Protein AF-A0A973P9V4-F1 (afdb_monomer)

Sequence (85 aa):
MFVGREQELAALRSAGDRTPASVLLVGEAGIGKSSLVNAFVAGTDALVAAGGADPGAMPYAPFVPVLRRLVREYGAALVPGGGSR

Foldseek 3Di:
DDDDPPVVLVVVVVQVVVPPGDDDDDDDPPPCPVVSVVVSVVPDPDQDFAFDDDPPDDPCRRCVSRVVSVCVVQPLVVDVVRPDD

pLDDT: mean 90.73, std 8.56, range [52.72, 96.69]

Secondary structure (DSSP, 8-state):
---S-HHHHHHHHHHHTTSS--------TTSSHHHHHHHHHHT--S--------TTSPTTGGGHHHHHHHHHHHGGGGSTT-S--

Mean predicted aligned error: 5.19 Å

Structure (mmCIF, N/CA/C/O backbone):
data_AF-A0A973P9V4-F1
#
_entry.id   AF-A0A973P9V4-F1
#
loop_
_atom_site.group_PDB
_atom_site.id
_atom_site.type_symbol
_atom_site.label_atom_id
_atom_site.label_alt_id
_atom_site.label_comp_id
_atom_site.label_asym_id
_atom_site.label_entity_id
_atom_site.label_seq_id
_atom_site.pdbx_PDB_ins_code
_atom_site.Cartn_x
_atom_site.Cartn_y
_atom_site.Cartn_z
_atom_site.occupancy
_atom_site.B_iso_or_equiv
_atom_site.auth_seq_id
_atom_site.auth_comp_id
_atom_site.auth_asym_id
_atom_site.auth_atom_id
_atom_site.pdbx_PDB_model_num
ATOM 1 N N . MET A 1 1 ? 2.342 -3.588 16.618 1.00 61.91 1 MET A N 1
ATOM 2 C CA . MET A 1 1 ? 1.035 -4.036 17.142 1.00 61.91 1 MET A CA 1
ATOM 3 C C . MET A 1 1 ? -0.027 -3.123 16.552 1.00 61.91 1 MET A C 1
ATOM 5 O O . MET A 1 1 ? 0.108 -1.916 16.695 1.00 61.91 1 MET A O 1
ATOM 9 N N . PHE A 1 2 ? -0.991 -3.666 15.809 1.00 77.75 2 PHE A N 1
ATOM 10 C CA . PHE A 1 2 ? -2.142 -2.913 15.301 1.00 77.75 2 PHE A CA 1
ATOM 11 C C . PHE A 1 2 ? -3.289 -3.124 16.293 1.00 77.75 2 PHE A C 1
ATOM 13 O O . PHE A 1 2 ? -3.566 -4.270 16.636 1.00 77.75 2 PHE A O 1
ATOM 20 N N . VAL A 1 3 ? -3.869 -2.047 16.822 1.00 80.75 3 VAL A N 1
ATOM 21 C CA . VAL A 1 3 ? -4.897 -2.098 17.874 1.00 80.75 3 VAL A CA 1
ATOM 22 C C . VAL A 1 3 ? -6.076 -1.240 17.437 1.00 80.75 3 VAL A C 1
ATOM 24 O O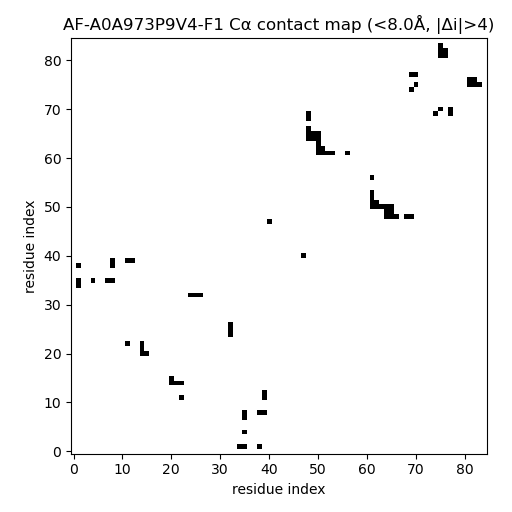 . VAL A 1 3 ? -5.872 -0.100 17.014 1.00 80.75 3 VAL A O 1
ATOM 27 N N . GLY A 1 4 ? -7.291 -1.778 17.555 1.00 85.88 4 GLY A N 1
ATOM 28 C CA . GLY A 1 4 ? -8.503 -1.139 17.056 1.00 85.88 4 GLY A CA 1
ATOM 29 C C . GLY A 1 4 ? -8.640 -1.229 15.532 1.00 85.88 4 GLY A C 1
ATOM 30 O O . GLY A 1 4 ? -7.772 -1.758 14.834 1.00 85.88 4 GLY A O 1
ATOM 31 N N . ARG A 1 5 ? -9.720 -0.636 15.005 1.00 91.81 5 ARG A N 1
ATOM 32 C CA . ARG A 1 5 ? -10.047 -0.560 13.562 1.00 91.81 5 ARG A CA 1
ATOM 33 C C . ARG A 1 5 ? -10.405 -1.908 12.928 1.00 91.81 5 ARG A C 1
ATOM 35 O O . ARG A 1 5 ? -10.189 -2.143 11.737 1.00 91.81 5 ARG A O 1
ATOM 42 N N . GLU A 1 6 ? -10.961 -2.809 13.731 1.00 93.94 6 GLU A N 1
ATOM 43 C CA . GLU A 1 6 ? -11.418 -4.131 13.310 1.00 93.94 6 GLU A CA 1
ATOM 44 C C . GLU A 1 6 ? -12.528 -4.023 12.257 1.00 93.94 6 GLU A C 1
ATOM 46 O O . GLU A 1 6 ? -12.568 -4.824 11.323 1.00 93.94 6 GLU A O 1
ATOM 51 N N . GLN A 1 7 ? -13.392 -3.009 12.376 1.00 95.00 7 GLN A N 1
ATOM 52 C CA . GLN A 1 7 ? -14.478 -2.754 11.428 1.00 95.00 7 GLN A CA 1
ATOM 53 C C . GLN A 1 7 ? -13.942 -2.328 10.058 1.00 95.00 7 GLN A C 1
ATOM 55 O O . GLN A 1 7 ? -14.355 -2.877 9.039 1.00 95.00 7 GLN A O 1
ATOM 60 N N . GLU A 1 8 ? -12.984 -1.402 10.009 1.00 96.69 8 GLU A N 1
ATOM 61 C CA . GLU A 1 8 ? -12.373 -0.974 8.750 1.00 96.69 8 GLU A CA 1
ATOM 62 C C . GLU A 1 8 ? -11.555 -2.092 8.108 1.00 96.69 8 GLU A C 1
ATOM 64 O O . GLU A 1 8 ? -11.597 -2.271 6.891 1.00 96.69 8 GLU A O 1
ATOM 69 N N . LEU A 1 9 ? -10.852 -2.891 8.913 1.00 96.12 9 LEU A N 1
ATOM 70 C CA . LEU A 1 9 ? -10.130 -4.055 8.413 1.00 96.12 9 LEU A CA 1
ATOM 71 C C . LEU A 1 9 ? -11.090 -5.104 7.830 1.00 96.12 9 LEU A C 1
ATOM 73 O O . LEU A 1 9 ? -10.817 -5.663 6.767 1.00 96.12 9 LEU A O 1
ATOM 77 N N . ALA A 1 10 ? -12.234 -5.345 8.478 1.00 95.25 10 ALA A N 1
ATOM 78 C CA . ALA A 1 10 ? -13.288 -6.206 7.944 1.00 95.25 10 ALA A CA 1
ATOM 79 C C . ALA A 1 10 ? -13.886 -5.649 6.641 1.00 95.25 10 ALA A C 1
ATOM 81 O O . ALA A 1 10 ? -14.117 -6.412 5.702 1.00 95.25 10 ALA A O 1
ATOM 82 N N . ALA A 1 11 ? -14.073 -4.330 6.540 1.00 95.75 11 ALA A N 1
ATOM 83 C CA . ALA A 1 11 ? -14.548 -3.684 5.319 1.00 95.75 11 ALA A CA 1
ATOM 84 C C . ALA A 1 11 ? -13.558 -3.850 4.151 1.00 95.75 11 ALA A C 1
ATOM 86 O O . ALA A 1 11 ? -13.986 -4.144 3.034 1.00 95.75 11 ALA A O 1
ATOM 87 N N . LEU A 1 12 ? -12.247 -3.732 4.404 1.00 95.88 12 LEU A N 1
ATOM 88 C CA . LEU A 1 12 ? -11.212 -3.990 3.394 1.00 95.88 12 LEU A CA 1
ATOM 89 C C . LEU A 1 12 ? -11.230 -5.442 2.906 1.00 95.88 12 LEU A C 1
ATOM 91 O O . LEU A 1 12 ? -11.187 -5.674 1.700 1.00 95.88 12 LEU A O 1
ATOM 95 N N . ARG A 1 13 ? -11.363 -6.411 3.820 1.00 94.88 13 ARG A N 1
ATOM 96 C CA . ARG A 1 13 ? -11.498 -7.835 3.461 1.00 94.88 13 ARG A CA 1
ATOM 97 C C . ARG A 1 13 ? -12.728 -8.087 2.599 1.00 94.88 13 ARG A C 1
ATOM 99 O O . ARG A 1 13 ? -12.601 -8.608 1.500 1.00 94.88 13 ARG A O 1
ATOM 106 N N . SER A 1 14 ? -13.886 -7.596 3.038 1.00 95.19 14 SER A N 1
ATOM 107 C CA . SER A 1 14 ? -15.138 -7.732 2.291 1.00 95.19 14 SER A CA 1
ATOM 108 C C . SER A 1 14 ? -15.082 -7.085 0.902 1.00 95.19 14 SER A C 1
ATOM 110 O O . SER A 1 14 ? -15.726 -7.562 -0.030 1.00 95.19 14 SER A O 1
ATOM 112 N N . ALA A 1 15 ? -14.337 -5.987 0.740 1.00 95.12 15 ALA A N 1
ATOM 113 C CA . ALA A 1 15 ? -14.106 -5.396 -0.573 1.00 95.12 15 ALA A CA 1
ATOM 114 C C . ALA A 1 15 ? -13.224 -6.294 -1.457 1.00 95.12 15 ALA A C 1
ATOM 116 O O . ALA A 1 15 ? -13.537 -6.457 -2.634 1.00 95.12 15 ALA A O 1
ATOM 117 N N . GLY A 1 16 ? -12.173 -6.903 -0.895 1.00 91.88 16 GLY A N 1
ATOM 118 C CA . GLY A 1 16 ? -11.318 -7.869 -1.594 1.00 91.88 16 GLY A CA 1
ATOM 119 C C . GLY A 1 16 ? -12.091 -9.076 -2.138 1.00 91.88 16 GLY A C 1
ATOM 120 O O . GLY A 1 16 ? -11.869 -9.484 -3.278 1.00 91.88 16 GLY A O 1
ATOM 121 N N . ASP A 1 17 ? -13.078 -9.565 -1.387 1.00 91.94 17 ASP A N 1
ATOM 122 C CA . ASP A 1 17 ? -13.939 -10.680 -1.809 1.00 91.94 17 ASP A CA 1
ATOM 123 C C . ASP A 1 17 ? -14.823 -10.342 -3.030 1.00 91.94 17 ASP A C 1
ATOM 125 O O . ASP A 1 17 ? -15.316 -11.237 -3.712 1.00 91.94 17 ASP A O 1
ATOM 129 N N . ARG A 1 18 ? -15.020 -9.051 -3.347 1.00 91.50 18 ARG A N 1
ATOM 130 C CA . ARG A 1 18 ? -15.851 -8.567 -4.469 1.00 91.50 18 ARG A CA 1
ATOM 131 C C . ARG A 1 18 ? -15.035 -8.140 -5.696 1.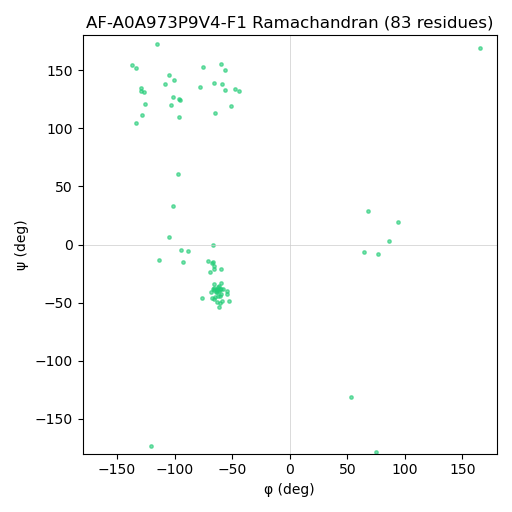00 91.50 18 ARG A C 1
ATOM 133 O O . ARG A 1 18 ? -15.411 -7.199 -6.389 1.00 91.50 18 ARG A O 1
ATOM 140 N N . THR A 1 19 ? -13.904 -8.792 -5.954 1.00 85.00 19 THR A N 1
ATOM 141 C CA . THR A 1 19 ? -12.977 -8.420 -7.039 1.00 85.00 19 THR A CA 1
ATOM 142 C C . THR A 1 19 ? -13.663 -8.397 -8.427 1.00 85.00 19 THR A C 1
ATOM 144 O O . THR A 1 19 ? -14.340 -9.366 -8.771 1.00 85.00 19 THR A O 1
ATOM 147 N N . PRO A 1 20 ? -13.467 -7.343 -9.256 1.00 93.12 20 PRO A N 1
ATOM 148 C CA . PRO A 1 20 ? -12.621 -6.168 -9.025 1.00 93.12 20 PRO A CA 1
ATOM 149 C C . PRO A 1 20 ? -13.260 -5.142 -8.079 1.00 93.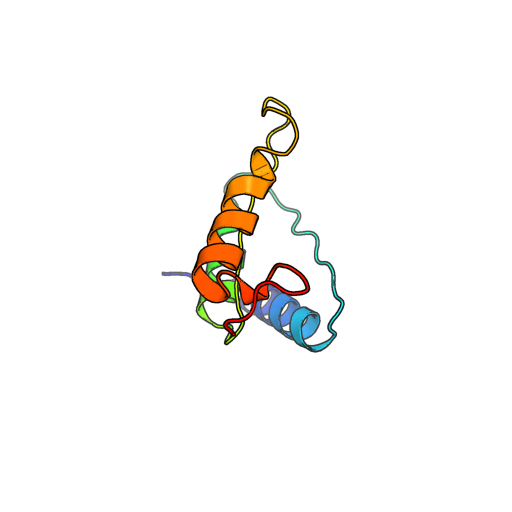12 20 PRO A C 1
ATOM 151 O O . PRO A 1 20 ? -14.414 -4.756 -8.238 1.00 93.12 20 PRO A O 1
ATOM 154 N N . ALA A 1 21 ? -12.466 -4.634 -7.135 1.00 93.12 21 ALA A N 1
ATOM 155 C CA . ALA A 1 21 ? -12.882 -3.598 -6.197 1.00 93.12 21 ALA A CA 1
ATOM 156 C C . ALA A 1 21 ? -11.824 -2.493 -6.089 1.00 93.12 21 ALA A C 1
ATOM 158 O O . ALA A 1 21 ? -10.631 -2.718 -6.280 1.00 93.12 21 ALA A O 1
ATOM 159 N N . SER A 1 22 ? -12.268 -1.279 -5.772 1.00 94.56 22 SER A N 1
ATOM 160 C CA . SER A 1 22 ? -11.405 -0.140 -5.457 1.00 94.56 22 SER A CA 1
ATOM 161 C C . SER A 1 22 ? -11.864 0.469 -4.143 1.00 94.56 22 SER A C 1
ATOM 163 O O . SER A 1 22 ? -13.062 0.649 -3.929 1.00 94.56 22 SER A O 1
ATOM 165 N N . VAL A 1 23 ? -10.918 0.778 -3.257 1.00 95.31 23 VAL A N 1
ATOM 166 C CA . VAL A 1 23 ? -11.205 1.362 -1.944 1.00 95.31 23 VAL A CA 1
ATOM 167 C C . VAL A 1 23 ? -10.389 2.635 -1.767 1.00 95.31 23 VAL A C 1
ATOM 169 O O . VAL A 1 23 ? -9.179 2.636 -1.981 1.00 95.31 23 VAL A O 1
ATOM 172 N N . LEU A 1 24 ? -11.052 3.710 -1.340 1.00 95.81 24 LEU A N 1
ATOM 173 C CA . LEU A 1 24 ? -10.415 4.968 -0.962 1.00 95.81 24 LEU A CA 1
ATOM 174 C C . LEU A 1 24 ? -10.379 5.084 0.565 1.00 95.81 24 LEU A C 1
ATOM 176 O O . LEU A 1 24 ? -11.423 5.108 1.213 1.00 95.81 24 LEU A O 1
ATOM 180 N N . LEU A 1 25 ? -9.180 5.189 1.140 1.00 94.75 25 LEU A N 1
ATOM 181 C CA . LEU A 1 25 ? -9.001 5.405 2.575 1.00 94.75 25 LEU A CA 1
ATOM 182 C C . LEU A 1 25 ? -8.811 6.897 2.855 1.00 94.75 25 LEU A C 1
ATOM 184 O O . LEU A 1 25 ? -7.756 7.463 2.566 1.00 94.75 25 LEU A O 1
ATOM 188 N N . VAL A 1 26 ? -9.813 7.518 3.472 1.00 95.00 26 VAL A N 1
ATOM 189 C CA . VAL A 1 26 ? -9.775 8.922 3.901 1.00 95.00 26 VAL A CA 1
ATOM 190 C C . VAL A 1 26 ? -9.590 8.993 5.414 1.00 95.00 26 VAL A C 1
ATOM 192 O O . VAL A 1 26 ? -10.066 8.141 6.159 1.00 95.00 26 VAL A O 1
ATOM 195 N N . GLY A 1 27 ? -8.866 10.004 5.882 1.00 94.50 27 GLY A N 1
ATOM 196 C CA . GLY A 1 27 ? -8.692 10.264 7.305 1.00 94.50 27 GLY A CA 1
ATOM 197 C C . GLY A 1 27 ? -7.547 11.227 7.562 1.00 94.50 27 GLY A C 1
ATOM 198 O O . GLY A 1 27 ? -6.736 11.495 6.671 1.00 94.50 27 GLY A O 1
ATOM 199 N N . GLU A 1 28 ? -7.452 11.702 8.795 1.00 96.56 28 GLU A N 1
ATOM 200 C CA . GLU A 1 28 ? -6.441 12.671 9.213 1.00 96.56 28 GLU A CA 1
ATOM 201 C C . GLU A 1 28 ? -5.006 12.154 9.023 1.00 96.56 28 GLU A C 1
ATOM 203 O O . GLU A 1 28 ? -4.733 10.945 8.953 1.00 96.56 28 GLU A O 1
ATOM 208 N N . ALA A 1 29 ? -4.059 13.080 8.885 1.00 93.62 29 ALA A N 1
ATOM 209 C CA . ALA A 1 29 ? -2.644 12.733 8.875 1.00 93.62 29 ALA A CA 1
ATOM 210 C C . ALA A 1 29 ? -2.275 12.034 10.196 1.00 93.62 29 ALA A C 1
ATOM 212 O O . ALA A 1 29 ? -2.749 12.410 11.260 1.00 93.62 29 ALA A O 1
ATOM 213 N N . GLY A 1 30 ? -1.475 10.968 10.130 1.00 93.62 30 GLY A N 1
ATOM 214 C CA . GLY A 1 30 ? -1.071 10.216 11.324 1.00 93.62 30 GLY A CA 1
ATOM 215 C C . GLY A 1 30 ? -2.123 9.266 11.920 1.00 93.62 30 GLY A C 1
ATOM 216 O O . GLY A 1 30 ? -1.756 8.433 12.738 1.00 93.62 30 GLY A O 1
ATOM 217 N N . ILE A 1 31 ? -3.382 9.268 11.457 1.00 94.06 31 ILE A N 1
ATOM 218 C CA . ILE A 1 31 ? -4.471 8.432 12.023 1.00 94.06 31 ILE A CA 1
ATOM 219 C C . ILE A 1 31 ? -4.308 6.907 11.824 1.00 94.06 31 ILE A C 1
ATOM 221 O O . ILE A 1 31 ? -5.183 6.128 12.204 1.00 94.06 31 ILE A O 1
ATOM 225 N N . GLY A 1 32 ? -3.226 6.469 11.170 1.00 94.56 32 GLY A N 1
ATOM 226 C CA . GLY A 1 32 ? -2.911 5.051 10.974 1.00 94.56 32 GLY A CA 1
ATOM 227 C C . GLY A 1 32 ? -3.395 4.423 9.661 1.00 94.56 32 GLY A C 1
ATOM 228 O O . GLY A 1 32 ? -3.443 3.201 9.576 1.00 94.56 32 GLY A O 1
ATOM 229 N N . LYS A 1 33 ? -3.707 5.208 8.617 1.00 96.12 33 LYS A N 1
ATOM 230 C CA . LYS A 1 33 ? -4.129 4.675 7.297 1.00 96.12 33 LYS A CA 1
ATOM 231 C C . LYS A 1 33 ? -3.143 3.642 6.730 1.00 96.12 33 LYS A C 1
ATOM 233 O O . LYS A 1 33 ? -3.553 2.551 6.354 1.00 96.12 33 LYS A O 1
ATOM 238 N N . SER A 1 34 ? -1.843 3.951 6.732 1.00 94.19 34 SER A N 1
ATOM 239 C CA . SER A 1 34 ? -0.809 3.023 6.250 1.00 94.19 34 SER A CA 1
ATOM 240 C C . SER A 1 34 ? -0.705 1.771 7.123 1.00 94.19 34 SER A C 1
ATOM 242 O O . SER A 1 34 ? -0.539 0.674 6.602 1.00 94.19 34 SER A O 1
ATOM 244 N N . SER A 1 35 ? -0.863 1.911 8.443 1.00 95.25 35 SER A N 1
ATOM 245 C CA . SER A 1 35 ? -0.882 0.771 9.366 1.00 95.25 35 SER A CA 1
ATOM 246 C C . SER A 1 35 ? -2.067 -0.161 9.099 1.00 95.25 35 SER A C 1
ATOM 248 O O . SER A 1 35 ? -1.888 -1.374 9.129 1.00 95.25 35 SER A O 1
ATOM 250 N N . LEU A 1 36 ? -3.244 0.389 8.779 1.00 96.50 36 LEU A N 1
ATOM 251 C CA . LEU A 1 36 ? -4.431 -0.384 8.404 1.00 96.50 36 LEU A CA 1
ATOM 252 C C . LEU A 1 36 ? -4.223 -1.144 7.084 1.00 96.50 36 LEU A C 1
ATOM 254 O O . LEU A 1 36 ? -4.518 -2.335 7.018 1.00 96.50 36 LEU A O 1
ATOM 258 N N . VAL A 1 37 ? -3.663 -0.492 6.056 1.00 95.50 37 VAL A N 1
ATOM 259 C CA . VAL A 1 37 ? -3.329 -1.159 4.781 1.00 95.50 37 VAL A CA 1
ATOM 260 C C . VAL A 1 37 ? -2.321 -2.285 5.004 1.00 95.50 37 VAL A C 1
ATOM 262 O O . VAL A 1 37 ? -2.521 -3.389 4.508 1.00 95.50 37 VAL A O 1
ATOM 265 N N . ASN A 1 38 ? -1.276 -2.045 5.799 1.00 95.00 38 ASN A N 1
ATOM 266 C CA . ASN A 1 38 ? -0.279 -3.066 6.115 1.00 95.00 38 ASN A CA 1
ATOM 267 C C . ASN A 1 38 ? -0.883 -4.249 6.884 1.00 95.00 38 ASN A C 1
ATOM 269 O O . ASN A 1 38 ? -0.525 -5.390 6.611 1.00 95.00 38 ASN A O 1
ATOM 273 N N . ALA A 1 39 ? -1.814 -4.002 7.812 1.00 96.06 39 ALA A N 1
ATOM 274 C CA . ALA A 1 39 ? -2.516 -5.060 8.536 1.00 96.06 39 ALA A CA 1
ATOM 275 C C . ALA A 1 39 ? -3.420 -5.898 7.614 1.00 96.06 39 ALA A C 1
ATOM 277 O O . ALA A 1 39 ? -3.475 -7.118 7.752 1.00 96.06 39 ALA A O 1
ATOM 278 N N . PHE A 1 40 ? -4.096 -5.261 6.653 1.00 95.62 40 PHE A N 1
ATOM 279 C CA . PHE A 1 40 ? -4.868 -5.953 5.620 1.00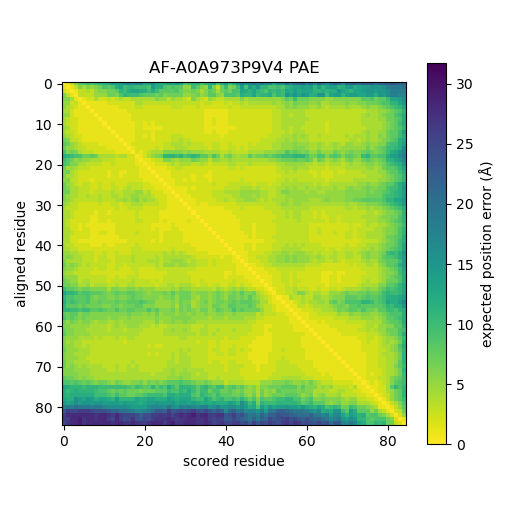 95.62 40 PHE A CA 1
ATOM 280 C C . PHE A 1 40 ? -3.974 -6.822 4.727 1.00 95.62 40 PHE A C 1
ATOM 282 O O . PHE A 1 40 ? -4.237 -8.011 4.568 1.00 95.62 40 PHE A O 1
ATOM 289 N N . VAL A 1 41 ? -2.881 -6.250 4.217 1.00 95.44 41 VAL A N 1
ATOM 290 C CA . VAL A 1 41 ? -1.896 -6.939 3.369 1.00 95.44 41 VAL A CA 1
ATOM 291 C C . VAL A 1 41 ? -1.230 -8.111 4.091 1.00 95.44 41 VAL A C 1
ATOM 293 O O . VAL A 1 41 ? -1.030 -9.160 3.496 1.00 95.44 41 VAL A O 1
ATOM 296 N N . ALA A 1 42 ? -0.904 -7.973 5.375 1.00 94.69 42 ALA A N 1
ATOM 297 C CA . ALA A 1 42 ? -0.294 -9.058 6.141 1.00 94.69 42 ALA A CA 1
ATOM 298 C C . ALA A 1 42 ? -1.230 -10.265 6.340 1.00 94.69 42 ALA A C 1
ATOM 300 O O . ALA A 1 42 ? -0.755 -11.355 6.643 1.00 94.69 42 ALA A O 1
ATOM 301 N N . GLY A 1 43 ? -2.546 -10.069 6.209 1.00 92.62 43 GLY A N 1
ATOM 302 C CA . GLY A 1 43 ? -3.557 -11.110 6.387 1.00 92.62 43 GLY A CA 1
ATOM 303 C C . GLY A 1 43 ? -4.179 -11.627 5.091 1.00 92.62 43 GLY A C 1
ATOM 304 O O . GLY A 1 43 ? -5.149 -12.375 5.180 1.00 92.62 43 GLY A O 1
ATOM 305 N N . THR A 1 44 ? -3.690 -11.211 3.919 1.00 92.12 44 THR A N 1
ATOM 306 C CA . THR A 1 44 ? -4.190 -11.703 2.627 1.00 92.12 44 THR A CA 1
ATOM 307 C C . THR A 1 44 ? -3.259 -12.759 2.045 1.00 92.12 44 THR A C 1
ATOM 309 O O . THR A 1 44 ? -2.040 -12.622 2.118 1.00 92.12 44 THR A O 1
ATOM 312 N N . ASP A 1 45 ? -3.838 -13.785 1.426 1.00 92.31 45 ASP A N 1
ATOM 313 C CA . ASP A 1 45 ? -3.116 -14.774 0.623 1.00 92.31 45 ASP A CA 1
ATOM 314 C C . ASP A 1 45 ? -3.200 -14.393 -0.861 1.00 92.31 45 ASP A C 1
ATOM 316 O O . ASP A 1 45 ? -3.810 -15.062 -1.692 1.00 92.31 45 ASP A O 1
ATOM 320 N N . ALA A 1 46 ? -2.676 -13.211 -1.179 1.00 91.50 46 ALA A N 1
ATOM 321 C CA . ALA A 1 46 ? -2.690 -12.662 -2.525 1.00 91.50 46 ALA A CA 1
ATOM 322 C C . ALA A 1 46 ? -1.341 -12.031 -2.856 1.00 91.50 46 ALA A C 1
ATOM 324 O O . ALA A 1 46 ? -0.622 -11.537 -1.981 1.00 91.50 46 ALA A O 1
ATOM 325 N N . LEU A 1 47 ? -1.012 -11.972 -4.147 1.00 93.56 47 LEU A N 1
ATOM 326 C CA . LEU A 1 47 ? 0.124 -11.182 -4.591 1.00 93.56 47 LEU A CA 1
ATOM 327 C C . LEU A 1 47 ? -0.143 -9.699 -4.326 1.00 93.56 47 LEU A C 1
ATOM 329 O O . LEU A 1 47 ? -0.974 -9.073 -4.981 1.00 93.56 47 LEU A O 1
ATOM 333 N N . VAL A 1 48 ? 0.626 -9.118 -3.409 1.00 95.19 48 VAL A N 1
ATOM 334 C CA . VAL A 1 48 ? 0.577 -7.683 -3.130 1.00 95.19 48 VAL A CA 1
ATOM 335 C C . VAL A 1 48 ? 1.740 -6.970 -3.806 1.00 95.19 48 VAL A C 1
ATOM 337 O O . VAL A 1 48 ? 2.905 -7.316 -3.599 1.00 95.19 48 VAL A O 1
ATOM 340 N N . ALA A 1 49 ? 1.412 -5.937 -4.582 1.00 95.75 49 ALA A N 1
ATOM 341 C CA . ALA A 1 49 ? 2.354 -5.000 -5.174 1.00 95.75 49 ALA A CA 1
ATOM 342 C C . ALA A 1 49 ? 1.956 -3.568 -4.791 1.00 95.75 49 ALA A C 1
ATOM 344 O O . ALA A 1 49 ? 0.843 -3.128 -5.070 1.00 95.75 49 ALA A O 1
ATOM 345 N N . ALA A 1 50 ? 2.864 -2.850 -4.129 1.00 95.00 50 ALA A N 1
ATOM 346 C CA . ALA A 1 50 ? 2.619 -1.501 -3.627 1.00 95.00 50 ALA A CA 1
ATOM 347 C C . ALA A 1 50 ? 3.394 -0.465 -4.446 1.00 95.00 50 ALA A C 1
ATOM 349 O O . ALA A 1 50 ? 4.557 -0.683 -4.792 1.00 95.00 50 ALA A O 1
ATOM 350 N N . GLY A 1 51 ? 2.736 0.653 -4.744 1.00 94.25 51 GLY A N 1
ATOM 351 C CA . GLY A 1 51 ? 3.313 1.816 -5.412 1.00 94.25 51 GLY A CA 1
ATOM 352 C C . GLY A 1 51 ? 3.201 3.067 -4.550 1.00 94.25 51 GLY A C 1
ATOM 353 O O . GLY A 1 51 ? 2.792 3.007 -3.391 1.00 94.25 51 GLY A O 1
ATOM 354 N N . GLY A 1 52 ? 3.568 4.202 -5.132 1.00 91.75 52 GLY A N 1
ATOM 355 C CA . GLY A 1 52 ? 3.420 5.511 -4.502 1.00 91.75 52 GLY A CA 1
ATOM 356 C C . GLY A 1 52 ? 2.435 6.412 -5.237 1.00 91.75 52 GLY A C 1
ATOM 357 O O . GLY A 1 52 ? 2.006 6.126 -6.353 1.00 91.75 52 GLY A O 1
ATOM 358 N N . ALA A 1 53 ? 2.146 7.550 -4.621 1.00 85.75 53 ALA A N 1
ATOM 359 C CA . ALA A 1 53 ? 1.593 8.717 -5.285 1.00 85.75 53 ALA A CA 1
ATOM 360 C C . ALA A 1 53 ? 2.410 9.914 -4.797 1.00 85.75 53 ALA A C 1
ATOM 362 O O . ALA A 1 53 ? 2.291 10.317 -3.642 1.00 85.75 53 ALA A O 1
ATOM 363 N N . ASP A 1 54 ? 3.294 10.416 -5.652 1.00 87.94 54 ASP A N 1
ATOM 364 C CA . ASP A 1 54 ? 4.125 11.581 -5.367 1.00 87.94 54 ASP A CA 1
ATOM 365 C C . ASP A 1 54 ? 3.973 12.573 -6.530 1.00 87.94 54 ASP A C 1
ATOM 367 O O . ASP A 1 54 ? 4.406 12.262 -7.644 1.00 87.94 54 ASP A O 1
ATOM 371 N N . PRO A 1 55 ? 3.342 13.740 -6.303 1.00 85.69 55 PRO A N 1
ATOM 372 C CA . PRO A 1 55 ? 3.155 14.766 -7.326 1.00 85.69 55 PRO A CA 1
ATOM 373 C C . PRO A 1 55 ? 4.458 15.319 -7.923 1.00 85.69 55 PRO A C 1
ATOM 375 O O . PRO A 1 55 ? 4.419 15.888 -9.009 1.00 85.69 55 PRO A O 1
ATOM 378 N N . GLY A 1 56 ? 5.593 15.182 -7.229 1.00 94.00 56 GLY A N 1
ATOM 379 C CA . GLY A 1 56 ? 6.902 15.647 -7.698 1.00 94.00 56 GLY A CA 1
ATOM 380 C C . GLY A 1 56 ? 7.729 14.581 -8.417 1.00 94.00 56 GLY A C 1
ATOM 381 O O . GLY A 1 56 ? 8.814 14.880 -8.918 1.00 94.00 56 GLY A O 1
ATOM 382 N N . ALA A 1 57 ? 7.256 13.335 -8.463 1.00 92.88 57 ALA A N 1
ATOM 383 C CA . ALA A 1 57 ? 8.018 12.241 -9.042 1.00 92.88 57 ALA A CA 1
ATOM 384 C C . ALA A 1 57 ? 8.034 12.286 -10.577 1.00 92.88 57 ALA A C 1
ATOM 386 O O . ALA A 1 57 ? 7.097 12.751 -11.229 1.00 92.88 57 ALA A O 1
ATOM 387 N N . MET A 1 58 ? 9.094 11.726 -11.169 1.00 95.69 58 MET A N 1
ATOM 388 C CA . MET A 1 58 ? 9.150 11.507 -12.616 1.00 95.69 58 MET A CA 1
ATOM 389 C C . MET A 1 58 ? 7.955 10.661 -13.092 1.00 95.69 58 MET A C 1
ATOM 391 O O . MET A 1 58 ? 7.501 9.779 -12.351 1.00 95.69 58 MET A O 1
ATOM 395 N N . PRO A 1 59 ? 7.483 10.853 -14.340 1.00 92.69 59 PRO A N 1
ATOM 396 C CA . PRO A 1 59 ? 6.430 10.027 -14.915 1.00 92.69 59 PRO A CA 1
ATOM 397 C C . PRO A 1 59 ? 6.699 8.539 -14.695 1.00 92.69 59 PRO A C 1
ATOM 399 O O . PRO A 1 59 ? 7.811 8.055 -14.897 1.00 92.69 59 PRO A O 1
ATOM 402 N N . TYR A 1 60 ? 5.667 7.824 -14.258 1.00 89.69 60 TYR A N 1
ATOM 403 C CA . TYR A 1 60 ? 5.692 6.390 -13.964 1.00 89.69 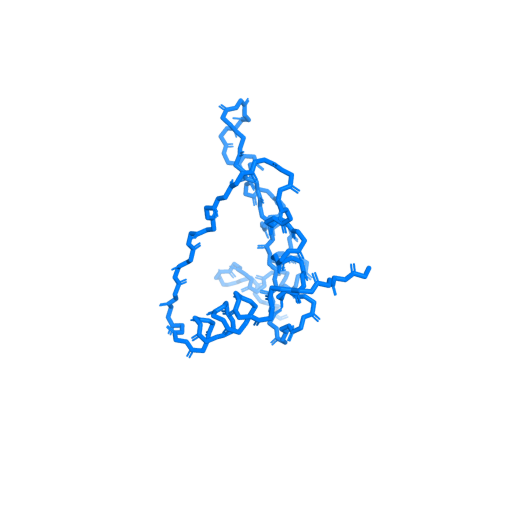60 TYR A CA 1
ATOM 404 C C . TYR A 1 60 ? 6.607 5.929 -12.815 1.00 89.69 60 TYR A C 1
ATOM 406 O O . TYR A 1 60 ? 6.502 4.771 -12.408 1.00 89.69 60 TYR A O 1
ATOM 414 N N . ALA A 1 61 ? 7.436 6.795 -12.219 1.00 94.25 61 ALA A N 1
ATOM 415 C CA . ALA A 1 61 ? 8.299 6.420 -11.097 1.00 94.25 61 ALA A CA 1
ATOM 416 C C . ALA A 1 61 ? 7.532 5.782 -9.918 1.00 94.25 61 ALA A C 1
ATOM 418 O O . ALA A 1 61 ? 8.004 4.762 -9.405 1.00 94.25 61 ALA A O 1
ATOM 419 N N . PRO A 1 62 ? 6.324 6.250 -9.536 1.00 94.94 62 PRO A N 1
ATOM 420 C CA . PRO A 1 62 ? 5.570 5.620 -8.452 1.00 94.94 62 PRO A CA 1
ATOM 421 C C . PRO A 1 62 ? 5.078 4.191 -8.749 1.00 94.94 62 PRO A C 1
ATOM 423 O O . PRO A 1 62 ? 4.735 3.460 -7.818 1.00 94.94 62 PRO A O 1
ATOM 426 N N . PHE A 1 63 ? 5.086 3.764 -10.018 1.00 93.69 63 PHE A N 1
ATOM 427 C CA . PHE A 1 63 ? 4.721 2.407 -10.440 1.00 93.69 63 PHE A CA 1
ATOM 428 C C . PHE A 1 63 ? 5.922 1.459 -10.532 1.00 93.69 63 PHE A C 1
ATOM 430 O O . PHE A 1 63 ? 5.741 0.242 -10.558 1.00 93.69 63 PHE A O 1
ATOM 437 N N . VAL A 1 64 ? 7.158 1.969 -10.540 1.00 94.75 64 VAL A N 1
ATOM 438 C CA . VAL A 1 64 ? 8.367 1.129 -10.619 1.00 94.75 64 VAL A CA 1
ATOM 439 C C . VAL A 1 64 ? 8.416 0.062 -9.511 1.00 94.75 64 VAL A C 1
ATOM 441 O O . VAL A 1 64 ? 8.731 -1.088 -9.828 1.00 94.75 64 VAL A O 1
ATOM 444 N N . PRO A 1 65 ? 8.081 0.355 -8.235 1.00 95.44 65 PRO A N 1
ATOM 445 C CA . PRO A 1 65 ? 8.046 -0.670 -7.191 1.00 95.44 65 PRO A CA 1
ATOM 446 C C . PRO A 1 65 ? 7.007 -1.770 -7.453 1.00 95.44 65 PRO A C 1
ATOM 448 O O . PRO A 1 65 ? 7.298 -2.944 -7.207 1.00 95.44 65 PRO A O 1
ATOM 451 N N . VAL A 1 66 ? 5.849 -1.409 -8.022 1.00 95.62 66 VAL A N 1
ATOM 452 C CA . VAL A 1 66 ? 4.792 -2.351 -8.426 1.00 95.62 66 VAL A CA 1
ATOM 453 C C . VAL A 1 66 ? 5.331 -3.301 -9.491 1.00 95.62 66 VAL A C 1
AT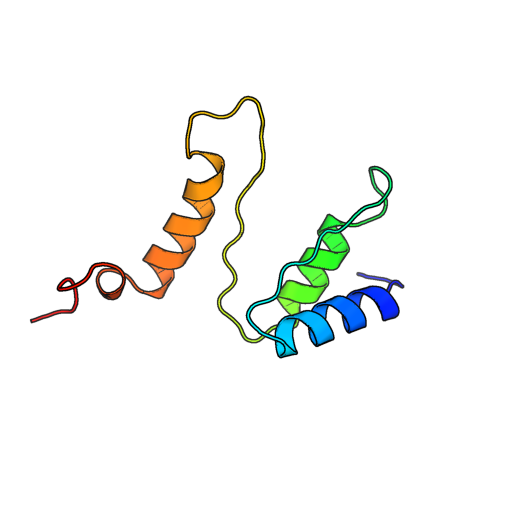OM 455 O O . VAL A 1 66 ? 5.325 -4.515 -9.295 1.00 95.62 66 VAL A O 1
ATOM 458 N N . LEU A 1 67 ? 5.890 -2.756 -10.576 1.00 94.00 67 LEU A N 1
ATOM 459 C CA . LEU A 1 67 ? 6.444 -3.548 -11.678 1.00 94.00 67 LEU A CA 1
ATOM 460 C C . LEU A 1 67 ? 7.578 -4.462 -11.209 1.00 94.00 67 LEU A C 1
ATOM 462 O O . LEU A 1 67 ? 7.604 -5.639 -11.554 1.00 94.00 67 LEU A O 1
ATOM 466 N N . ARG A 1 68 ? 8.485 -3.962 -10.360 1.00 94.50 68 ARG A N 1
ATOM 467 C CA . ARG A 1 68 ? 9.565 -4.776 -9.780 1.00 94.50 68 ARG A CA 1
ATOM 468 C C . ARG A 1 68 ? 9.031 -5.948 -8.961 1.00 94.50 68 ARG A C 1
ATOM 470 O O . ARG A 1 68 ? 9.630 -7.019 -8.995 1.00 94.50 68 ARG A O 1
ATOM 477 N N . ARG A 1 69 ? 7.940 -5.763 -8.209 1.00 95.81 69 ARG A N 1
ATOM 478 C CA . ARG A 1 69 ? 7.311 -6.861 -7.463 1.00 95.81 69 ARG A CA 1
ATOM 479 C C . ARG A 1 69 ? 6.722 -7.900 -8.408 1.00 95.81 69 ARG A C 1
ATOM 481 O O . ARG A 1 69 ? 7.001 -9.077 -8.214 1.00 95.81 69 ARG A O 1
ATOM 488 N N . LEU A 1 70 ? 5.984 -7.470 -9.429 1.00 94.44 70 LEU A N 1
ATOM 489 C CA . LEU A 1 70 ? 5.420 -8.378 -10.427 1.00 94.44 70 LEU A CA 1
ATOM 490 C C . LEU A 1 70 ? 6.532 -9.167 -11.136 1.00 94.44 70 LEU A C 1
ATOM 492 O O . LEU A 1 70 ? 6.460 -10.389 -11.201 1.00 94.44 70 LEU A O 1
ATOM 496 N N . VAL A 1 71 ? 7.592 -8.497 -11.605 1.00 94.00 71 VAL A N 1
ATOM 497 C CA . VAL A 1 71 ? 8.725 -9.145 -12.296 1.00 94.00 71 VAL A CA 1
ATOM 498 C C . VAL A 1 71 ? 9.430 -10.165 -11.409 1.00 94.00 71 VAL A C 1
ATOM 500 O O . VAL A 1 71 ? 9.812 -11.222 -11.896 1.00 94.00 71 VAL A O 1
ATOM 503 N N . ARG A 1 72 ? 9.578 -9.896 -10.108 1.00 93.69 72 ARG A N 1
ATOM 504 C CA . ARG A 1 72 ? 10.136 -10.886 -9.173 1.00 93.69 72 ARG A CA 1
ATOM 505 C C . ARG A 1 72 ? 9.245 -12.112 -8.995 1.00 93.69 72 ARG A C 1
ATOM 507 O O . ARG A 1 72 ? 9.777 -13.190 -8.778 1.00 93.69 72 ARG A O 1
ATOM 514 N N . GLU A 1 73 ? 7.928 -11.937 -9.045 1.00 94.62 73 GLU A N 1
ATOM 515 C CA . GLU A 1 73 ? 6.974 -13.035 -8.875 1.00 94.62 73 GLU A CA 1
ATOM 516 C C . GLU A 1 73 ? 6.879 -13.916 -10.125 1.00 94.62 73 GLU A C 1
ATOM 518 O O . GLU A 1 73 ? 6.911 -15.137 -10.037 1.00 94.62 73 GLU A O 1
ATOM 523 N N . TYR A 1 74 ? 6.770 -13.292 -11.295 1.00 93.25 74 TYR A N 1
ATOM 524 C CA . TYR A 1 74 ? 6.374 -13.978 -12.526 1.00 93.25 74 TYR A CA 1
ATOM 525 C C . TYR A 1 74 ? 7.481 -14.042 -13.585 1.00 93.25 74 TYR A C 1
ATOM 527 O O . TYR A 1 74 ? 7.361 -14.776 -14.567 1.00 93.25 74 TYR A O 1
ATOM 535 N N . GLY A 1 75 ? 8.559 -13.270 -13.429 1.00 90.00 75 GLY A N 1
ATOM 536 C CA . GLY A 1 75 ? 9.668 -13.230 -14.377 1.00 90.00 75 GLY A CA 1
ATOM 537 C C . GLY A 1 75 ? 9.208 -12.957 -15.810 1.00 90.00 75 GLY A C 1
ATOM 538 O O . GLY A 1 75 ? 8.423 -12.045 -16.075 1.00 90.00 75 GLY A O 1
ATOM 539 N N . ALA A 1 76 ? 9.697 -13.771 -16.744 1.00 86.94 76 ALA A 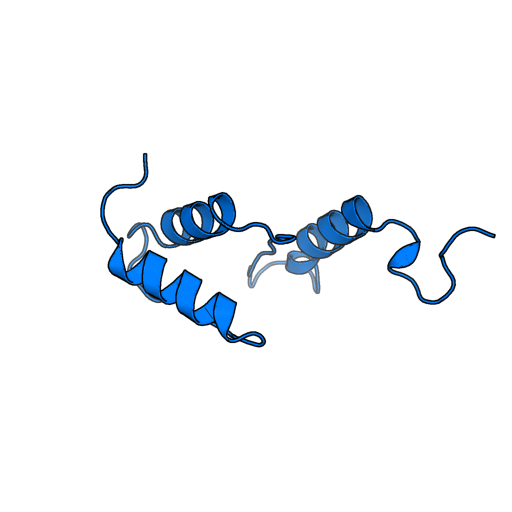N 1
ATOM 540 C CA . ALA A 1 76 ? 9.411 -13.623 -18.166 1.00 86.94 76 ALA A CA 1
ATOM 541 C C . ALA A 1 76 ? 7.960 -13.989 -18.551 1.00 86.94 76 ALA A C 1
ATOM 543 O O . ALA A 1 76 ? 7.497 -13.582 -19.614 1.00 86.94 76 ALA A O 1
ATOM 544 N N . ALA A 1 77 ? 7.204 -14.661 -17.672 1.00 88.12 77 ALA A N 1
ATOM 545 C CA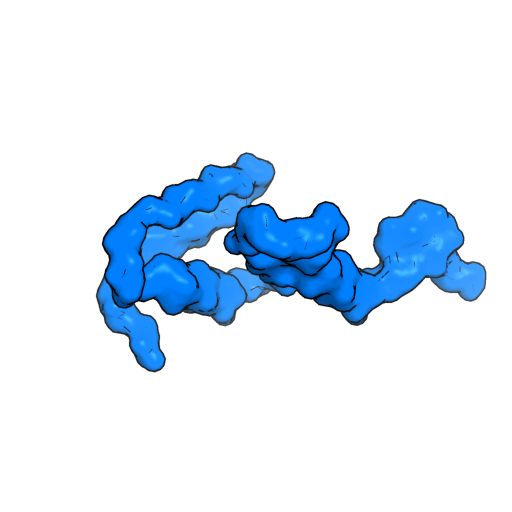 . ALA A 1 77 ? 5.793 -14.978 -17.908 1.00 88.12 77 ALA A CA 1
ATOM 546 C C . ALA A 1 77 ? 4.879 -13.735 -17.934 1.00 88.12 77 ALA A C 1
ATOM 548 O O . ALA A 1 77 ? 3.757 -13.812 -18.426 1.00 88.12 77 ALA A O 1
ATOM 549 N N . LEU A 1 78 ? 5.348 -12.581 -17.442 1.00 85.88 78 LEU A N 1
ATOM 550 C CA . LEU A 1 78 ? 4.617 -11.310 -17.545 1.00 85.88 78 LEU A CA 1
ATOM 551 C C . LEU A 1 78 ? 4.537 -10.754 -18.959 1.00 85.88 78 LEU A C 1
ATOM 553 O O . LEU A 1 78 ? 3.667 -9.933 -19.244 1.00 85.88 78 LEU A O 1
ATOM 557 N N . VAL A 1 79 ? 5.476 -11.142 -19.819 1.00 83.44 79 VAL A N 1
ATOM 558 C CA . VAL A 1 79 ? 5.512 -10.687 -21.201 1.00 83.44 79 VAL A CA 1
ATOM 559 C C . VAL A 1 79 ? 4.834 -11.758 -22.048 1.00 83.44 79 VAL A C 1
ATOM 561 O O . VAL A 1 79 ? 5.257 -12.917 -21.999 1.00 83.44 79 VAL A O 1
ATOM 564 N N . PRO A 1 80 ? 3.806 -11.414 -22.841 1.00 78.75 80 PRO A N 1
ATOM 565 C CA . PRO A 1 80 ? 3.238 -12.347 -23.805 1.00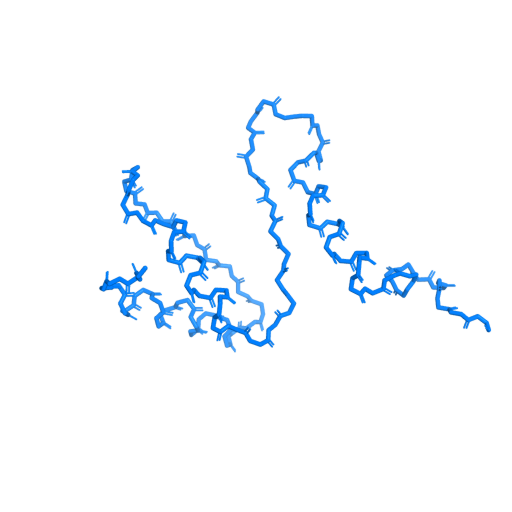 78.75 80 PRO A CA 1
ATOM 566 C C . PRO A 1 80 ? 4.349 -12.950 -24.681 1.00 78.75 80 PRO A C 1
ATOM 568 O O . PRO A 1 80 ? 5.075 -12.222 -25.353 1.00 78.75 80 PRO A O 1
ATOM 571 N N . GLY A 1 81 ? 4.513 -14.277 -24.635 1.00 76.88 81 GLY A N 1
ATOM 572 C CA . GLY A 1 81 ? 5.568 -15.000 -25.360 1.00 76.88 81 GLY A CA 1
ATOM 573 C C . GLY A 1 81 ? 6.926 -15.122 -24.648 1.00 76.88 81 GLY A C 1
ATOM 574 O O . GLY A 1 81 ? 7.850 -15.676 -25.235 1.00 76.88 81 GLY A O 1
ATOM 575 N N . GLY A 1 82 ? 7.064 -14.641 -23.407 1.00 66.94 82 GLY A N 1
ATOM 576 C CA . GLY A 1 82 ? 8.306 -14.701 -22.623 1.00 66.94 82 GLY A CA 1
ATOM 577 C C . GLY A 1 82 ? 8.501 -15.968 -21.776 1.00 66.94 82 GLY A C 1
ATOM 578 O O . GLY A 1 82 ? 9.559 -16.139 -21.177 1.00 66.94 82 GLY A O 1
ATOM 579 N N . GLY A 1 83 ? 7.521 -16.874 -21.710 1.00 64.56 83 GLY A N 1
ATOM 580 C CA . GLY A 1 83 ? 7.686 -18.174 -21.044 1.00 64.56 83 GLY A CA 1
ATOM 581 C C . GLY A 1 83 ? 8.707 -19.057 -21.772 1.00 64.56 83 GLY A C 1
ATOM 582 O O . GLY A 1 83 ? 8.730 -19.065 -23.000 1.00 64.56 83 GLY A O 1
ATOM 583 N N . SER A 1 84 ? 9.556 -19.766 -21.016 1.00 60.84 84 SER A N 1
ATOM 584 C CA . SER A 1 84 ? 10.635 -20.621 -21.542 1.00 60.84 84 SER A CA 1
ATOM 585 C C . SER A 1 84 ? 10.172 -21.487 -22.721 1.00 60.84 84 SER A C 1
ATOM 587 O O . SER A 1 84 ? 9.137 -22.149 -22.634 1.00 60.84 84 SER A O 1
ATOM 589 N N . ARG A 1 85 ? 10.971 -21.496 -23.796 1.00 52.72 85 ARG A N 1
ATOM 590 C CA . ARG A 1 85 ? 11.087 -22.674 -24.668 1.00 52.72 85 ARG A CA 1
ATOM 591 C C . ARG A 1 85 ? 11.692 -23.838 -23.893 1.00 52.72 85 ARG A C 1
ATOM 593 O O . ARG A 1 85 ? 12.419 -23.561 -22.908 1.00 52.72 85 ARG A O 1
#

Solvent-accessible surface area (backbone atoms only — not comparable to full-atom values): 5626 Å² total; per-residue (Å²): 138,89,80,79,64,63,67,60,49,49,50,53,51,58,41,61,75,50,67,88,66,86,85,87,91,82,78,66,86,89,72,44,68,68,58,51,53,51,56,48,58,74,71,50,99,63,96,82,62,62,63,60,88,59,96,87,55,62,88,68,52,40,46,49,55,26,52,53,44,51,42,73,74,49,47,47,60,74,42,94,86,43,56,83,128

Radius of gyration: 15.98 Å; Cα contacts (8 Å, |Δi|>4): 45; chains: 1; bounding box: 27×38×43 Å